Protein AF-A0A151AYV0-F1 (afdb_monomer)

Foldseek 3Di:
DVVVVCVVVPHDDDDFDDDDQDDDDPVRVQVVVCVVVVHHDDDDDDDDDPPDDPDDGGHPDDPD

pLDDT: mean 89.58, std 9.16, range [57.69, 98.56]

Secondary structure (DSSP, 8-state):
-HHHHHHHTTPPP-----S-S----HHHHHHHHHHHHTSPPP----PPPTT--S-----SS---

Solvent-accessible surface area (backbone atoms only — not comparable to full-atom values): 4516 Å² total; per-residue (Å²): 107,75,71,59,55,41,44,77,71,68,48,78,92,77,90,77,64,82,59,84,52,64,74,76,54,73,67,54,54,52,52,52,51,24,66,74,69,75,46,87,75,91,82,78,94,72,80,84,61,90,88,68,71,95,77,85,62,30,56,83,61,81,94,120

InterPro domains:
  IPR036291 NAD(P)-binding domain superfamily [SSF51735] (4-59)

Sequence (64 aa):
MVALEALEQGSPTAAYNLGSGRGYSVLEVIKAAEKVMGKKVPYRISPWRLGDQAVLVAALRKPW

Radius of gyration: 17.77 Å; Cα contacts (8 Å, |Δi|>4): 32; chains: 1; bounding box: 34×24×45 Å

Organism: NCBI:txid1122241

Mean predicted aligned error: 5.82 Å

Structure (mmCIF, N/CA/C/O backbone):
data_AF-A0A151AYV0-F1
#
_entry.id   AF-A0A151AYV0-F1
#
loop_
_atom_site.group_PDB
_atom_site.id
_atom_site.type_symbol
_atom_site.label_atom_id
_atom_site.label_alt_id
_atom_site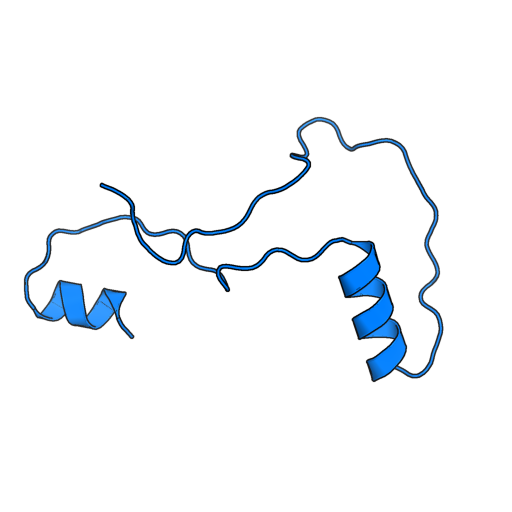.label_comp_id
_atom_site.label_asym_id
_atom_site.label_entity_id
_atom_site.label_seq_id
_atom_site.pdbx_PDB_ins_code
_atom_site.Cartn_x
_atom_site.Cartn_y
_atom_site.Cartn_z
_atom_site.occupancy
_atom_site.B_iso_or_equiv
_atom_site.auth_seq_id
_atom_site.auth_comp_id
_atom_site.auth_asym_id
_atom_site.auth_atom_id
_atom_site.pdbx_PDB_model_num
ATOM 1 N N . MET A 1 1 ? -0.953 -12.937 -19.838 1.00 60.81 1 MET A N 1
ATOM 2 C CA . MET A 1 1 ? -0.082 -12.158 -18.923 1.00 60.81 1 MET A CA 1
ATOM 3 C C . MET A 1 1 ? 0.735 -11.186 -19.762 1.00 60.81 1 MET A C 1
ATOM 5 O O . MET A 1 1 ? 1.745 -11.588 -20.320 1.00 60.81 1 MET A O 1
ATOM 9 N N . VAL A 1 2 ? 0.316 -9.918 -19.845 1.00 74.00 2 VAL A N 1
ATOM 10 C CA . VAL A 1 2 ? 0.830 -8.950 -20.841 1.00 74.00 2 VAL A CA 1
ATOM 11 C C . VAL A 1 2 ? 2.359 -8.792 -20.825 1.00 74.00 2 VAL A C 1
ATOM 13 O O . VAL A 1 2 ? 2.975 -8.708 -21.879 1.00 74.00 2 VAL A O 1
ATOM 16 N N . ALA A 1 3 ? 2.991 -8.794 -19.648 1.00 80.25 3 ALA A N 1
ATOM 17 C CA . ALA A 1 3 ? 4.447 -8.661 -19.549 1.00 80.25 3 ALA A CA 1
ATOM 18 C C . ALA A 1 3 ? 5.212 -9.915 -20.014 1.00 80.25 3 ALA A C 1
ATOM 20 O O . ALA A 1 3 ? 6.275 -9.784 -20.612 1.00 80.25 3 ALA A O 1
ATOM 21 N N . LEU A 1 4 ? 4.677 -11.115 -19.758 1.00 83.00 4 LEU A N 1
ATOM 22 C CA . LEU A 1 4 ? 5.298 -12.372 -20.189 1.00 83.00 4 LEU A CA 1
ATOM 23 C C . LEU A 1 4 ? 5.189 -12.535 -21.708 1.00 83.00 4 LEU A C 1
ATOM 25 O O . LEU A 1 4 ? 6.191 -12.781 -22.365 1.00 83.00 4 LEU A O 1
ATOM 29 N N . GLU A 1 5 ? 4.001 -12.288 -22.262 1.00 83.75 5 GLU A N 1
ATOM 30 C CA . GLU A 1 5 ? 3.756 -12.339 -23.709 1.00 83.75 5 GLU A CA 1
ATOM 31 C C . GLU A 1 5 ? 4.652 -11.351 -24.474 1.00 83.75 5 GLU A C 1
ATOM 33 O O . GLU A 1 5 ? 5.181 -11.683 -25.530 1.00 83.75 5 GLU A O 1
ATOM 38 N N . ALA A 1 6 ? 4.884 -10.151 -23.931 1.00 83.06 6 ALA A N 1
ATOM 39 C CA . ALA A 1 6 ? 5.789 -9.177 -24.539 1.00 83.06 6 ALA A CA 1
ATOM 40 C C . ALA A 1 6 ? 7.248 -9.669 -24.583 1.00 83.06 6 ALA A C 1
ATOM 42 O O . ALA A 1 6 ? 7.936 -9.444 -25.582 1.00 83.06 6 ALA A O 1
ATOM 43 N N . LEU A 1 7 ? 7.719 -10.342 -23.526 1.00 87.06 7 LEU A N 1
ATOM 44 C CA . LEU A 1 7 ? 9.058 -10.944 -23.484 1.00 87.06 7 LEU A CA 1
ATOM 45 C C . LEU A 1 7 ? 9.177 -12.115 -24.464 1.00 87.06 7 LEU A C 1
ATOM 47 O O . LEU A 1 7 ? 10.164 -12.200 -25.189 1.00 87.06 7 LEU A O 1
ATOM 51 N N . GLU A 1 8 ? 8.158 -12.975 -24.535 1.00 90.94 8 GLU A N 1
ATOM 52 C CA . GLU A 1 8 ? 8.094 -14.077 -25.508 1.00 90.94 8 GLU A CA 1
ATOM 53 C C . GLU A 1 8 ? 8.120 -13.566 -26.958 1.00 90.94 8 GLU A C 1
ATOM 55 O O . GLU A 1 8 ? 8.689 -14.213 -27.833 1.00 90.94 8 GLU A O 1
ATOM 60 N N . GLN A 1 9 ? 7.573 -12.373 -27.206 1.00 91.12 9 GLN A N 1
ATOM 61 C CA . GLN A 1 9 ? 7.602 -11.690 -28.505 1.00 91.12 9 GLN A CA 1
ATOM 62 C C . GLN A 1 9 ? 8.907 -10.913 -28.773 1.00 91.12 9 GLN A C 1
ATOM 64 O O . GLN A 1 9 ? 9.002 -10.195 -29.767 1.00 91.12 9 GLN A O 1
ATOM 69 N N . GLY A 1 10 ? 9.924 -11.052 -27.915 1.00 90.56 10 GLY A N 1
ATOM 70 C CA . GLY A 1 10 ? 11.252 -10.467 -28.120 1.00 90.56 10 GLY A CA 1
ATOM 71 C C . GLY A 1 10 ? 11.415 -9.034 -27.609 1.00 90.56 10 GLY A C 1
ATOM 72 O O . GLY A 1 10 ? 12.389 -8.370 -27.968 1.00 90.56 10 GLY A O 1
ATOM 73 N N . SER A 1 11 ? 10.497 -8.538 -26.770 1.00 87.62 11 SER A N 1
ATOM 74 C CA . SER A 1 11 ? 10.697 -7.248 -26.098 1.00 87.62 11 SER A CA 1
ATOM 75 C C . SER A 1 11 ? 11.910 -7.305 -25.158 1.00 87.62 11 SER A C 1
ATOM 77 O O . SER A 1 11 ? 12.143 -8.336 -24.521 1.00 87.62 11 SER A O 1
ATOM 79 N N . PRO A 1 12 ? 12.662 -6.202 -24.996 1.00 88.94 12 PRO A N 1
ATOM 80 C CA . PRO A 1 12 ? 13.743 -6.134 -24.021 1.00 88.94 12 PRO A CA 1
ATOM 81 C C . PRO A 1 12 ? 13.260 -6.398 -22.592 1.00 88.94 12 PRO A C 1
ATOM 83 O O . PRO A 1 12 ? 12.147 -6.026 -22.207 1.00 88.94 12 PRO A O 1
ATOM 86 N N . THR A 1 13 ? 14.144 -6.963 -21.770 1.00 89.56 13 THR A N 1
ATOM 87 C CA . THR A 1 13 ? 13.912 -7.094 -20.330 1.00 89.56 13 THR A CA 1
ATOM 88 C C . THR A 1 13 ? 13.638 -5.729 -19.708 1.00 89.56 13 THR A C 1
ATOM 90 O O . THR A 1 13 ? 14.391 -4.774 -19.898 1.00 89.56 13 THR A O 1
ATOM 93 N N . ALA A 1 14 ? 12.567 -5.640 -18.923 1.00 86.88 14 ALA A N 1
ATOM 94 C CA . ALA A 1 14 ? 12.151 -4.406 -18.283 1.00 86.88 14 ALA A CA 1
ATOM 95 C C . ALA A 1 14 ? 11.552 -4.659 -16.897 1.00 86.88 14 ALA A C 1
ATOM 97 O O . ALA A 1 14 ? 10.899 -5.671 -16.655 1.00 86.88 14 ALA A O 1
ATOM 98 N N . ALA A 1 15 ? 11.735 -3.691 -15.999 1.00 86.75 15 ALA A N 1
ATOM 99 C CA . ALA A 1 15 ? 10.997 -3.614 -14.746 1.00 86.75 15 ALA A CA 1
ATOM 100 C C . ALA A 1 15 ? 9.657 -2.892 -14.958 1.00 86.75 15 ALA A C 1
ATOM 102 O O . ALA A 1 15 ? 9.599 -1.874 -15.666 1.00 86.75 15 ALA A O 1
ATOM 103 N N . TYR A 1 16 ? 8.609 -3.416 -14.317 1.00 84.31 16 TYR A N 1
ATOM 104 C CA . TYR A 1 16 ? 7.244 -2.898 -14.355 1.00 84.31 16 TYR A CA 1
ATOM 105 C C . TYR A 1 16 ? 6.680 -2.805 -12.938 1.00 84.31 16 TYR A C 1
ATOM 107 O O . TYR A 1 16 ? 6.867 -3.714 -12.130 1.00 84.31 16 TYR A O 1
ATOM 115 N N . ASN A 1 17 ? 5.939 -1.733 -12.657 1.00 87.38 17 ASN A N 1
ATOM 116 C CA . ASN A 1 17 ? 5.112 -1.668 -11.458 1.00 87.38 17 ASN A CA 1
ATOM 117 C C . ASN A 1 17 ? 3.856 -2.513 -11.685 1.00 87.38 17 ASN A C 1
ATOM 119 O O . ASN A 1 17 ? 3.177 -2.346 -12.698 1.00 87.38 17 ASN A O 1
ATOM 123 N N . LEU A 1 18 ? 3.532 -3.396 -10.742 1.00 87.44 18 LEU A N 1
ATOM 124 C CA . LEU A 1 18 ? 2.319 -4.208 -10.788 1.00 87.44 18 LEU A CA 1
ATOM 125 C C . LEU A 1 18 ? 1.305 -3.676 -9.779 1.00 87.44 18 LEU A C 1
ATOM 127 O O . LEU A 1 18 ? 1.592 -3.552 -8.591 1.00 87.44 18 LEU A O 1
ATOM 131 N N . GLY A 1 19 ? 0.106 -3.368 -10.257 1.00 87.19 19 GLY A N 1
ATOM 132 C CA . GLY A 1 19 ? -1.002 -2.941 -9.416 1.00 87.19 19 GLY A CA 1
ATOM 133 C C . GLY A 1 19 ? -2.250 -2.642 -10.235 1.00 87.19 19 GLY A C 1
ATOM 134 O O . GLY A 1 19 ? -2.250 -2.728 -11.459 1.00 87.19 19 GLY A O 1
ATOM 135 N N . SER A 1 20 ? -3.330 -2.286 -9.547 1.00 89.50 20 SER A N 1
ATOM 136 C CA . SER A 1 20 ? -4.661 -2.072 -10.130 1.00 89.50 20 SER A CA 1
ATOM 137 C C . SER A 1 20 ? -4.822 -0.756 -10.900 1.00 89.50 20 SER A C 1
ATOM 139 O O . SER A 1 20 ? -5.903 -0.495 -11.420 1.00 89.50 20 SER A O 1
ATOM 141 N N . GLY A 1 21 ? -3.814 0.123 -10.920 1.00 88.62 21 GLY A N 1
ATOM 142 C CA . GLY A 1 21 ? -3.946 1.473 -11.485 1.00 88.62 21 GLY A CA 1
ATOM 143 C C . GLY A 1 21 ? -4.734 2.456 -10.622 1.00 88.62 21 GLY A C 1
ATOM 144 O O . GLY A 1 21 ? -4.752 3.650 -10.909 1.00 88.62 21 GLY A O 1
ATOM 145 N N . ARG A 1 22 ? -5.377 1.970 -9.556 1.00 92.38 22 ARG A N 1
ATOM 146 C CA . ARG A 1 22 ? -6.217 2.753 -8.653 1.00 92.38 22 ARG A CA 1
ATOM 147 C C . ARG A 1 22 ? -5.773 2.539 -7.213 1.00 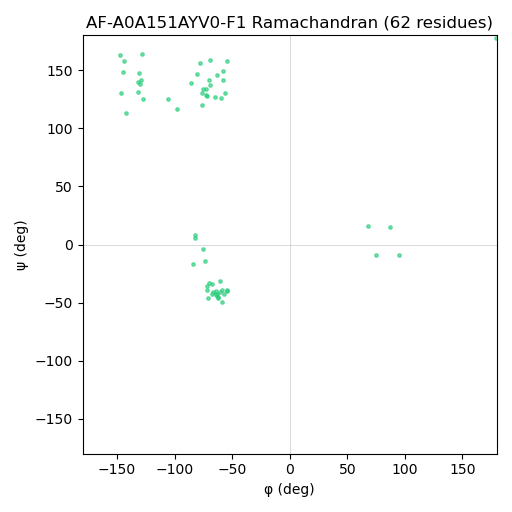92.38 22 ARG A C 1
ATOM 149 O O . ARG A 1 22 ? -5.738 1.408 -6.736 1.00 92.38 22 ARG A O 1
ATOM 156 N N . GLY A 1 23 ? -5.489 3.638 -6.522 1.00 93.25 23 GLY A N 1
ATOM 157 C CA . GLY A 1 23 ? -5.244 3.636 -5.084 1.00 93.25 23 GLY A CA 1
ATOM 158 C C . GLY A 1 23 ? -6.538 3.555 -4.278 1.00 93.25 23 GLY A C 1
ATOM 159 O O . GLY A 1 23 ? -7.602 3.966 -4.745 1.00 93.25 23 GLY A O 1
ATOM 160 N N . TYR A 1 24 ? -6.412 3.062 -3.051 1.00 96.38 24 TYR A N 1
ATOM 161 C CA . TYR A 1 24 ? -7.454 3.101 -2.032 1.00 96.38 24 TYR A CA 1
ATOM 162 C C . TYR A 1 24 ? -6.844 3.645 -0.749 1.00 96.38 24 TYR A C 1
ATOM 164 O O . TYR A 1 24 ? -5.724 3.288 -0.378 1.00 96.38 24 TYR A O 1
ATOM 172 N N . SER A 1 25 ? -7.579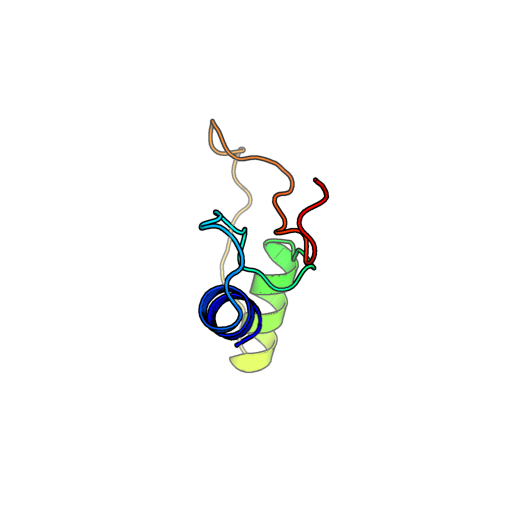 4.510 -0.068 1.00 96.06 25 SER A N 1
ATOM 173 C CA . SER A 1 25 ? -7.202 4.995 1.252 1.00 96.06 25 SER A CA 1
ATOM 174 C C . SER A 1 25 ? -7.308 3.887 2.303 1.00 96.06 25 SER A C 1
ATOM 176 O O . SER A 1 25 ? -8.082 2.935 2.171 1.00 96.06 25 SER A O 1
ATOM 178 N N . VAL A 1 26 ? -6.592 4.059 3.417 1.00 95.56 26 VAL A N 1
ATOM 179 C CA . VAL A 1 26 ? -6.687 3.164 4.583 1.00 95.56 26 VAL A CA 1
ATOM 180 C C . VAL A 1 26 ? -8.138 3.024 5.063 1.00 95.56 26 VAL A C 1
ATOM 182 O O . VAL A 1 26 ? -8.590 1.926 5.383 1.00 95.56 26 VAL A O 1
ATOM 185 N N . LEU A 1 27 ? -8.904 4.119 5.061 1.00 97.31 27 LEU A N 1
ATOM 186 C CA . LEU A 1 27 ? -10.301 4.109 5.499 1.00 97.31 27 LEU A CA 1
ATOM 187 C C . LEU A 1 27 ? -11.226 3.361 4.527 1.00 97.31 27 LEU A C 1
ATOM 189 O O . LEU A 1 27 ? -12.193 2.748 4.975 1.00 97.31 27 LEU A O 1
ATOM 193 N N . GLU A 1 28 ? -10.959 3.383 3.220 1.00 98.12 28 GLU A N 1
ATOM 194 C CA . GLU A 1 28 ? -11.717 2.577 2.251 1.00 98.12 28 GLU A CA 1
ATOM 195 C C . GLU A 1 28 ? -11.478 1.082 2.461 1.00 98.12 28 GLU A C 1
ATOM 197 O O . GLU A 1 28 ? -12.436 0.309 2.449 1.00 98.12 28 GLU A O 1
ATOM 202 N N . VAL A 1 29 ? -10.230 0.684 2.731 1.00 97.50 29 VAL A N 1
ATOM 203 C CA . VAL A 1 29 ? -9.887 -0.711 3.047 1.00 97.50 29 VAL A CA 1
ATOM 204 C C . VAL A 1 29 ? -10.595 -1.168 4.323 1.00 97.50 29 VAL A C 1
ATOM 206 O O . VAL A 1 29 ? -11.213 -2.233 4.331 1.00 97.50 29 VAL A O 1
ATOM 209 N N . ILE A 1 30 ? -10.581 -0.342 5.376 1.00 98.12 30 ILE A N 1
ATOM 210 C CA . ILE A 1 30 ? -11.300 -0.629 6.626 1.00 98.12 30 ILE A CA 1
ATOM 211 C C . ILE A 1 30 ? -12.800 -0.805 6.357 1.00 98.12 30 ILE A C 1
ATOM 213 O O . ILE A 1 30 ? -13.374 -1.815 6.756 1.00 98.12 30 ILE A O 1
ATOM 217 N N . LYS A 1 31 ? -13.435 0.121 5.627 1.00 98.38 31 LYS A N 1
ATOM 218 C CA . LYS A 1 31 ? -14.867 0.033 5.287 1.00 98.38 31 LYS A CA 1
ATOM 219 C C . LYS A 1 31 ? -15.201 -1.219 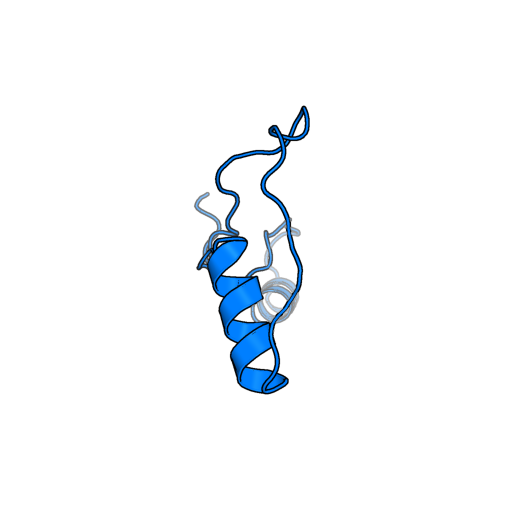4.474 1.00 98.38 31 LYS A C 1
ATOM 221 O O . LYS A 1 31 ? -16.230 -1.848 4.719 1.00 98.38 31 LYS A O 1
ATOM 226 N N . ALA A 1 32 ? -14.354 -1.587 3.513 1.00 98.12 32 ALA A N 1
ATOM 227 C CA . ALA A 1 32 ? -14.543 -2.797 2.719 1.00 98.12 32 ALA A CA 1
ATOM 228 C C . ALA A 1 32 ? -14.457 -4.056 3.597 1.00 98.12 32 ALA A C 1
ATOM 230 O O . ALA A 1 32 ? -15.316 -4.932 3.492 1.00 98.12 32 ALA A O 1
ATOM 231 N N . ALA A 1 33 ? -13.483 -4.109 4.510 1.00 98.19 33 ALA A N 1
ATOM 232 C CA . ALA A 1 33 ? -13.346 -5.201 5.467 1.00 98.19 33 ALA A CA 1
ATOM 233 C C . ALA A 1 33 ? -14.562 -5.297 6.406 1.00 98.19 33 ALA A C 1
ATOM 235 O O . ALA A 1 33 ? -15.114 -6.383 6.572 1.00 98.19 33 ALA A O 1
ATOM 236 N N . GLU A 1 34 ? -15.036 -4.176 6.963 1.00 98.56 34 GLU A N 1
ATOM 237 C CA . GLU A 1 34 ? -16.248 -4.144 7.799 1.00 98.56 34 GLU A CA 1
ATOM 238 C C . GLU A 1 34 ? -17.475 -4.683 7.056 1.00 98.56 34 GLU A C 1
ATOM 240 O O . GLU A 1 34 ? -18.245 -5.461 7.621 1.00 98.56 34 GLU A O 1
ATOM 245 N N . LYS A 1 35 ? -17.640 -4.313 5.778 1.00 98.50 35 LYS A N 1
ATOM 246 C CA . LYS A 1 35 ? -18.751 -4.779 4.937 1.00 98.50 35 LYS A CA 1
ATOM 247 C C . LYS A 1 35 ? -18.720 -6.295 4.727 1.00 98.50 35 LYS A C 1
ATOM 249 O O . LYS A 1 35 ? -19.770 -6.923 4.787 1.00 98.50 35 LYS A O 1
ATOM 254 N N . VAL A 1 36 ? -17.543 -6.871 4.473 1.00 98.25 36 VA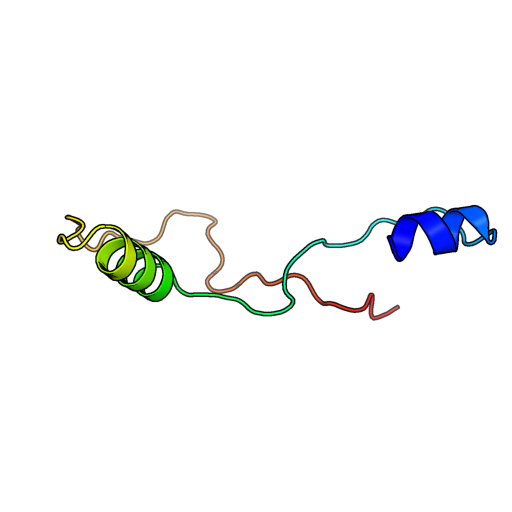L A N 1
ATOM 255 C CA . VAL A 1 36 ? -17.389 -8.321 4.247 1.00 98.25 36 VAL A CA 1
ATOM 256 C C . VAL A 1 36 ? -17.562 -9.107 5.546 1.00 98.25 36 VAL A C 1
ATOM 258 O O . VAL A 1 36 ? -18.177 -10.168 5.545 1.00 98.25 36 VAL A O 1
ATOM 261 N N . MET A 1 37 ? -17.042 -8.590 6.660 1.00 97.69 37 MET A N 1
ATOM 262 C CA . MET A 1 37 ? -17.091 -9.281 7.950 1.00 97.69 37 MET A CA 1
ATOM 263 C C . MET A 1 37 ? -18.402 -9.074 8.719 1.00 97.69 37 MET A C 1
ATOM 265 O O . MET A 1 37 ? -18.646 -9.787 9.689 1.00 97.69 37 MET A O 1
ATOM 269 N N . GLY A 1 38 ? -19.204 -8.068 8.359 1.00 98.00 38 GLY A N 1
ATOM 270 C CA . GLY A 1 38 ? -20.432 -7.713 9.074 1.00 98.00 38 GLY A CA 1
ATOM 271 C C . GLY A 1 38 ? -20.206 -7.151 10.484 1.00 98.00 38 GLY A C 1
ATOM 272 O O . GLY A 1 38 ? -21.135 -7.113 11.285 1.00 98.00 38 GLY A O 1
ATOM 273 N N . LYS A 1 39 ? -18.983 -6.723 10.819 1.00 97.19 39 LYS A N 1
ATOM 274 C CA . LYS A 1 39 ? -18.628 -6.177 12.139 1.00 97.19 39 LYS A CA 1
ATOM 275 C C . LYS A 1 39 ? -17.617 -5.043 12.027 1.00 97.19 39 LYS A C 1
ATOM 277 O O . LYS A 1 39 ? -16.884 -4.954 11.044 1.00 97.19 39 LYS A O 1
ATOM 282 N N . LYS A 1 40 ? -17.565 -4.197 13.058 1.00 97.94 40 LYS A N 1
ATOM 283 C CA . LYS A 1 40 ? -16.650 -3.053 13.129 1.00 97.94 40 LYS A CA 1
ATOM 284 C C . LYS A 1 40 ? -15.194 -3.472 13.314 1.00 97.94 40 LYS A C 1
ATOM 286 O O . LYS A 1 40 ? -14.902 -4.407 14.060 1.00 97.94 40 LYS A O 1
ATOM 291 N N . VAL A 1 41 ? -14.294 -2.748 12.653 1.00 97.69 41 VAL A N 1
ATOM 292 C CA . VAL A 1 41 ? -12.843 -2.897 12.806 1.00 97.69 41 VAL A CA 1
ATOM 293 C C . VAL A 1 41 ? -12.361 -1.823 13.784 1.00 97.69 41 VAL A C 1
ATOM 295 O O . VAL A 1 41 ? -12.483 -0.637 13.480 1.00 97.69 41 VAL A O 1
ATOM 298 N N . PRO A 1 42 ? -11.819 -2.187 14.957 1.00 96.75 42 PRO A N 1
ATOM 299 C CA . PRO A 1 42 ? -11.298 -1.203 15.896 1.00 96.75 42 PRO A CA 1
ATOM 300 C C . PRO A 1 42 ? -9.996 -0.593 15.363 1.00 96.75 42 PRO A C 1
ATOM 302 O O . PRO A 1 42 ? -9.054 -1.308 15.023 1.00 96.75 42 PRO A O 1
ATOM 305 N N . TYR A 1 43 ? -9.922 0.735 15.323 1.00 96.81 43 TYR A N 1
ATOM 306 C CA . TYR A 1 43 ? -8.704 1.472 14.990 1.00 96.81 43 TYR A CA 1
ATOM 307 C C . TYR A 1 43 ? -8.652 2.799 15.754 1.00 96.81 43 TYR A C 1
ATOM 309 O O . TYR A 1 43 ? -9.662 3.287 16.260 1.00 96.81 43 TYR A O 1
ATOM 317 N N . ARG A 1 44 ? -7.463 3.400 15.816 1.00 97.12 44 ARG A N 1
ATOM 318 C CA . ARG A 1 44 ? -7.253 4.765 16.312 1.00 97.12 44 ARG A CA 1
ATOM 319 C C . ARG A 1 44 ? -6.410 5.539 15.312 1.00 97.12 44 ARG A C 1
ATOM 321 O O . ARG A 1 44 ? -5.536 4.955 14.672 1.00 97.12 44 ARG A O 1
ATOM 328 N N . ILE A 1 45 ? -6.646 6.840 15.201 1.00 96.75 45 ILE A N 1
ATOM 329 C CA . ILE A 1 45 ? -5.778 7.711 14.409 1.00 96.75 45 ILE A CA 1
ATOM 330 C C . ILE A 1 45 ? -4.464 7.905 15.168 1.00 96.75 45 ILE A C 1
ATOM 332 O O . ILE A 1 45 ? -4.463 8.134 16.377 1.00 96.75 45 ILE A O 1
ATOM 336 N N . SER A 1 46 ? -3.347 7.783 14.460 1.00 94.62 46 SER A N 1
ATOM 337 C CA . SER A 1 46 ? -2.003 8.013 14.987 1.00 94.62 46 SER A CA 1
ATOM 338 C C . SER A 1 46 ? -1.249 8.991 14.088 1.00 94.62 46 SER A C 1
ATOM 340 O O . SER A 1 46 ? -1.659 9.194 12.943 1.00 94.62 46 SER A O 1
ATOM 342 N N . PRO A 1 47 ? -0.134 9.571 14.565 1.00 94.50 47 PRO A N 1
ATOM 343 C CA . PRO A 1 47 ? 0.766 10.328 13.707 1.00 94.50 47 PRO A CA 1
ATOM 344 C C . PRO A 1 47 ? 1.233 9.512 12.495 1.00 94.50 47 PRO A C 1
ATOM 346 O O . PRO A 1 47 ? 1.221 8.275 12.519 1.00 94.50 47 PRO A O 1
ATOM 349 N N . TRP A 1 48 ? 1.667 10.220 11.452 1.00 92.12 48 TRP A N 1
ATOM 350 C CA . TRP A 1 48 ? 2.288 9.623 10.272 1.00 92.12 48 TRP A CA 1
ATOM 351 C C . TRP A 1 48 ? 3.528 8.820 10.657 1.00 92.12 48 TRP A C 1
ATOM 353 O O . TRP A 1 48 ? 4.307 9.235 11.518 1.00 92.12 48 TRP A O 1
ATOM 363 N N . ARG A 1 49 ? 3.731 7.677 9.998 1.00 92.62 49 ARG A N 1
ATOM 364 C CA . ARG A 1 49 ? 4.994 6.949 10.114 1.00 92.62 49 ARG A CA 1
ATOM 365 C C . ARG A 1 49 ? 6.039 7.683 9.287 1.00 92.62 49 ARG A C 1
ATOM 367 O O . ARG A 1 49 ? 5.775 8.079 8.153 1.00 92.62 49 ARG A O 1
ATOM 374 N N . LEU A 1 50 ? 7.221 7.884 9.863 1.00 92.94 50 LEU A N 1
ATOM 375 C CA . LEU A 1 50 ? 8.320 8.520 9.148 1.00 92.94 50 LEU A CA 1
ATOM 376 C C . LEU A 1 50 ? 8.662 7.686 7.904 1.00 92.94 50 LEU A C 1
ATOM 378 O O . LEU A 1 50 ? 8.914 6.490 8.021 1.00 92.94 50 LEU A O 1
ATOM 382 N N . GLY A 1 51 ? 8.665 8.323 6.733 1.00 89.25 51 GLY A N 1
ATOM 383 C CA . GLY A 1 51 ? 8.949 7.671 5.452 1.00 89.25 51 GLY A CA 1
ATOM 384 C C . GLY A 1 51 ? 7.720 7.208 4.661 1.00 89.25 51 GLY A C 1
ATOM 385 O O . GLY A 1 51 ? 7.875 6.878 3.487 1.00 89.25 51 GLY A O 1
ATOM 386 N N . ASP A 1 52 ? 6.511 7.240 5.233 1.00 90.69 52 ASP A N 1
ATOM 387 C CA . ASP A 1 52 ? 5.295 6.906 4.481 1.00 90.69 52 ASP A CA 1
ATOM 388 C C . ASP A 1 52 ? 4.932 8.027 3.495 1.00 90.69 52 ASP A C 1
ATOM 390 O O . ASP A 1 52 ? 4.799 9.198 3.863 1.00 90.69 52 ASP A O 1
ATOM 394 N N . GLN A 1 53 ? 4.723 7.660 2.228 1.00 85.94 53 GLN A N 1
ATOM 395 C CA . GLN A 1 53 ? 4.157 8.562 1.228 1.00 85.94 53 GLN A CA 1
ATOM 396 C C . GLN A 1 53 ? 2.636 8.640 1.361 1.00 85.94 53 GLN A C 1
ATOM 398 O O . GLN A 1 53 ? 1.974 7.652 1.671 1.00 85.94 53 GLN A O 1
ATOM 403 N N . ALA A 1 54 ? 2.062 9.807 1.060 1.00 88.38 54 ALA A N 1
ATOM 404 C CA . ALA A 1 54 ? 0.618 10.001 1.158 1.00 88.38 54 ALA A CA 1
ATOM 405 C C . ALA A 1 54 ? -0.181 9.191 0.125 1.00 88.38 54 ALA A C 1
ATOM 407 O O . ALA A 1 54 ? -1.287 8.739 0.419 1.00 88.38 54 ALA A O 1
ATOM 408 N N . VAL A 1 55 ? 0.371 9.007 -1.080 1.00 90.81 55 VAL A N 1
ATOM 409 C CA . VAL A 1 55 ? -0.234 8.232 -2.170 1.00 90.81 55 VAL A CA 1
ATOM 410 C C . VAL A 1 55 ? 0.872 7.555 -2.977 1.00 90.81 55 VAL A C 1
ATOM 412 O O . VAL A 1 55 ? 1.808 8.221 -3.409 1.00 90.81 55 VA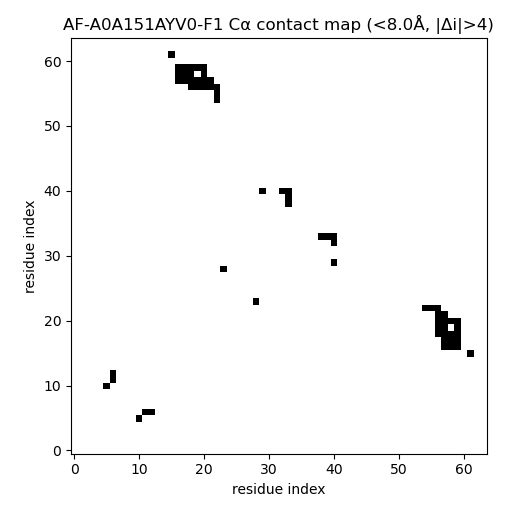L A O 1
ATOM 415 N N . LEU A 1 56 ? 0.732 6.251 -3.227 1.00 90.56 56 LEU A N 1
ATOM 416 C CA . LEU A 1 56 ? 1.605 5.480 -4.112 1.00 90.56 56 LEU A CA 1
ATOM 417 C C . LEU A 1 56 ? 0.759 4.465 -4.889 1.00 90.56 56 LEU A C 1
ATOM 419 O O . LEU A 1 56 ? 0.175 3.555 -4.304 1.00 90.56 56 LEU A O 1
ATOM 423 N N . VAL A 1 57 ? 0.654 4.642 -6.207 1.00 91.44 57 VAL A N 1
ATOM 424 C CA . VAL A 1 57 ? -0.182 3.808 -7.084 1.00 91.44 57 VAL A CA 1
ATOM 425 C C . VAL A 1 57 ? 0.631 3.387 -8.300 1.00 91.44 57 VAL A C 1
ATOM 427 O O . VAL A 1 57 ? 1.262 4.219 -8.949 1.00 91.44 57 VAL A O 1
ATOM 430 N N . ALA A 1 58 ? 0.609 2.094 -8.621 1.00 89.88 58 ALA A N 1
ATOM 431 C CA . ALA A 1 58 ? 1.239 1.584 -9.832 1.00 89.88 58 ALA A CA 1
ATOM 432 C C . ALA A 1 58 ? 0.528 2.136 -11.074 1.00 89.88 58 ALA A C 1
ATOM 434 O O . ALA A 1 58 ? -0.684 1.980 -11.215 1.00 89.88 58 ALA A O 1
ATOM 435 N N . ALA A 1 59 ? 1.277 2.743 -11.991 1.00 8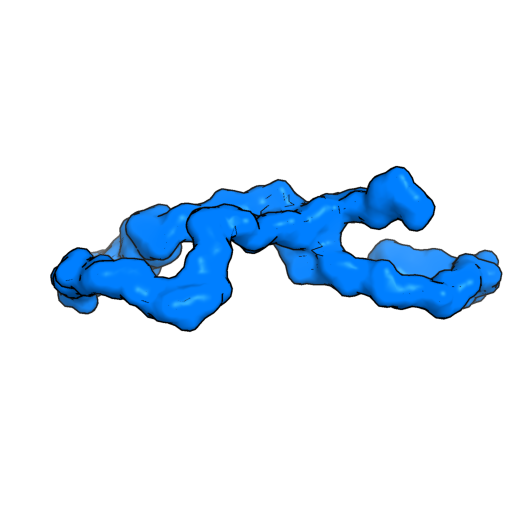4.94 59 ALA A N 1
ATOM 436 C CA . ALA A 1 59 ? 0.753 3.106 -13.300 1.00 84.94 59 ALA A CA 1
ATOM 437 C C . ALA A 1 59 ? 0.493 1.842 -14.138 1.00 84.94 59 ALA A C 1
ATOM 439 O O . ALA A 1 59 ? 1.329 0.942 -14.179 1.00 84.94 59 ALA A O 1
ATOM 440 N N . LEU A 1 60 ? -0.642 1.794 -14.847 1.0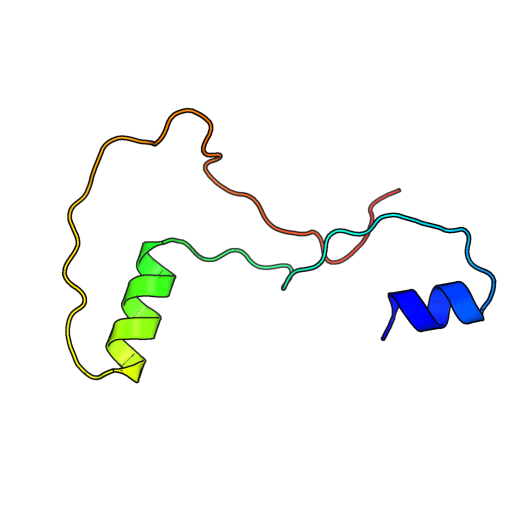0 80.62 60 LEU A N 1
ATOM 441 C CA . LEU A 1 60 ? -1.000 0.668 -15.732 1.00 80.62 60 LEU A CA 1
ATOM 442 C C . LEU A 1 60 ? -0.183 0.631 -17.028 1.00 80.62 60 LEU A C 1
ATOM 444 O O . LEU A 1 60 ? -0.198 -0.361 -17.753 1.00 80.62 60 LEU A O 1
ATOM 448 N N . ARG A 1 61 ? 0.511 1.725 -17.336 1.00 75.81 61 ARG A N 1
ATOM 449 C CA . ARG A 1 61 ? 1.430 1.834 -18.461 1.00 75.81 61 ARG A CA 1
ATOM 450 C C . ARG A 1 61 ? 2.748 2.391 -17.973 1.00 75.81 61 ARG A C 1
ATOM 452 O O . ARG A 1 61 ? 2.778 3.301 -17.146 1.00 75.81 61 ARG A O 1
ATOM 459 N N . LYS A 1 62 ? 3.826 1.852 -18.530 1.00 68.94 62 LYS A N 1
ATOM 460 C CA . LYS A 1 62 ? 5.159 2.418 -18.383 1.00 68.94 62 LYS A CA 1
ATOM 461 C C . LYS A 1 62 ? 5.244 3.651 -19.300 1.00 68.94 62 LYS A C 1
ATOM 463 O O . LYS A 1 62 ? 4.983 3.495 -20.490 1.00 68.94 62 LYS A O 1
ATOM 468 N N . PRO A 1 63 ? 5.501 4.859 -18.769 1.00 61.88 63 PRO A N 1
ATOM 469 C CA . PRO A 1 63 ? 5.396 6.090 -19.554 1.00 61.88 63 PRO A CA 1
ATOM 470 C C . PRO A 1 63 ? 6.626 6.417 -20.424 1.00 61.88 63 PRO A C 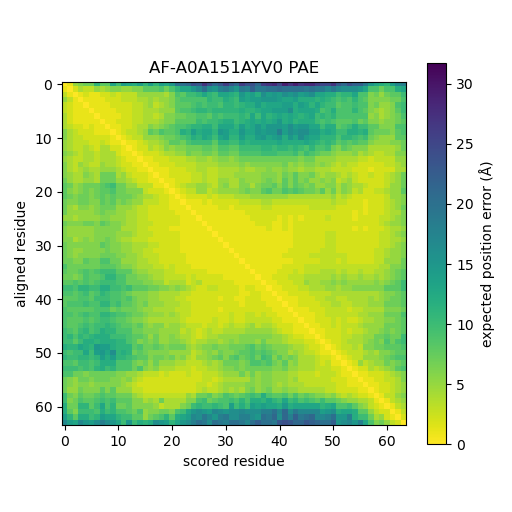1
ATOM 472 O O . PRO A 1 63 ? 6.639 7.477 -21.042 1.00 61.88 63 PRO A O 1
ATOM 475 N N . TRP A 1 64 ? 7.629 5.532 -20.492 1.00 57.69 64 TRP A N 1
ATOM 476 C CA . TRP A 1 64 ? 8.861 5.694 -21.276 1.00 57.69 64 TRP A CA 1
ATOM 477 C C . TRP A 1 64 ? 9.308 4.352 -21.843 1.00 57.69 64 TRP A C 1
ATOM 479 O O . TRP A 1 64 ? 9.387 3.386 -21.039 1.00 57.69 64 TRP A O 1
#